Protein AF-A0A1X1L754-F1 (afdb_monomer)

Structure (mmCIF, N/CA/C/O backbone):
data_AF-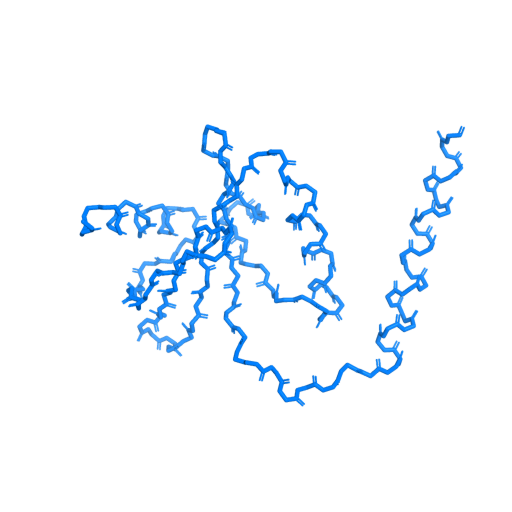A0A1X1L754-F1
#
_entry.id   AF-A0A1X1L754-F1
#
loop_
_atom_site.group_PDB
_atom_site.id
_atom_site.type_symbol
_atom_site.label_atom_id
_atom_site.label_alt_id
_atom_site.label_comp_id
_atom_site.label_asym_id
_atom_site.label_entity_id
_atom_site.label_seq_id
_atom_site.pdbx_PDB_ins_code
_atom_site.Cartn_x
_atom_site.Cartn_y
_atom_site.Cartn_z
_atom_site.occupancy
_atom_site.B_iso_or_equiv
_atom_site.auth_seq_id
_atom_site.auth_comp_id
_atom_site.auth_asym_id
_atom_site.auth_atom_id
_atom_site.pdbx_PDB_model_num
ATOM 1 N N . MET A 1 1 ? -15.048 8.961 13.767 1.00 61.31 1 MET A N 1
ATOM 2 C CA . MET A 1 1 ? -13.757 8.327 13.389 1.00 61.31 1 MET A CA 1
ATOM 3 C C . MET A 1 1 ? -13.756 6.800 13.549 1.00 61.31 1 MET A C 1
ATOM 5 O O . MET A 1 1 ? -13.352 6.121 12.612 1.00 61.31 1 MET A O 1
ATOM 9 N N . LYS A 1 2 ? -14.258 6.254 14.672 1.00 78.88 2 LYS A N 1
ATOM 10 C CA . LYS A 1 2 ? -14.273 4.804 14.971 1.00 78.88 2 LYS A CA 1
ATOM 11 C C . LYS A 1 2 ? -14.929 3.928 13.884 1.00 78.88 2 LYS A C 1
ATOM 13 O O . LYS A 1 2 ? -14.314 2.958 13.458 1.00 78.88 2 LYS A O 1
ATOM 18 N N . PHE A 1 3 ? -16.104 4.310 13.369 1.00 85.19 3 PHE A N 1
ATOM 19 C CA . PHE A 1 3 ? -16.804 3.537 12.327 1.00 85.19 3 PHE A CA 1
ATOM 20 C C . PHE A 1 3 ? -16.013 3.437 11.011 1.00 85.19 3 PHE A C 1
ATOM 22 O O . PHE A 1 3 ? -15.833 2.349 10.482 1.00 85.19 3 PHE A O 1
ATOM 29 N N . LYS A 1 4 ? -15.445 4.551 10.522 1.00 85.00 4 LYS A N 1
ATOM 30 C CA . LYS A 1 4 ? -14.624 4.556 9.294 1.00 85.00 4 LYS A CA 1
ATOM 31 C C . LYS A 1 4 ? -13.426 3.606 9.406 1.00 85.00 4 LYS A C 1
ATOM 33 O O . LYS A 1 4 ? -13.139 2.871 8.469 1.00 85.00 4 LYS A O 1
ATOM 38 N N . ILE A 1 5 ? -12.749 3.598 10.556 1.00 88.44 5 ILE A N 1
ATOM 39 C CA . ILE A 1 5 ? -11.618 2.692 10.812 1.00 88.44 5 ILE A CA 1
ATOM 40 C C . ILE A 1 5 ? -12.087 1.234 10.833 1.00 88.44 5 ILE A C 1
ATOM 42 O O . ILE A 1 5 ? -11.400 0.376 10.288 1.00 88.44 5 ILE A O 1
ATOM 46 N N . LEU A 1 6 ? -13.257 0.953 11.415 1.00 89.44 6 LEU A N 1
ATOM 47 C CA . LEU A 1 6 ? -13.846 -0.386 11.408 1.00 89.44 6 LEU A CA 1
ATOM 48 C C . LEU A 1 6 ? -14.114 -0.872 9.975 1.00 89.44 6 LEU A C 1
ATOM 50 O O . LEU A 1 6 ? -13.696 -1.973 9.630 1.00 89.44 6 LEU A O 1
ATOM 54 N N . CYS A 1 7 ? -14.712 -0.034 9.121 1.00 89.19 7 CY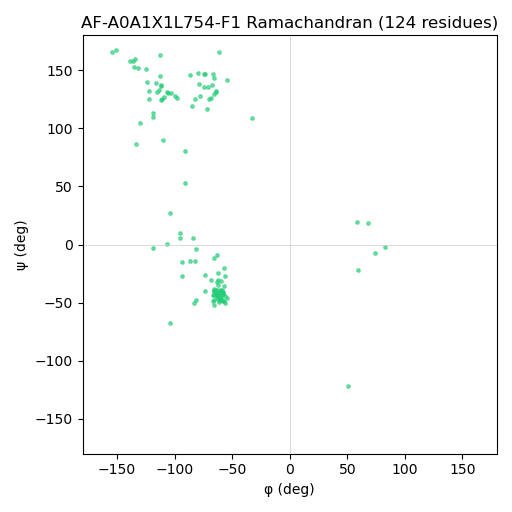S A N 1
ATOM 55 C CA . CYS A 1 7 ? -14.922 -0.358 7.706 1.00 89.19 7 CYS A CA 1
ATOM 56 C C . CYS A 1 7 ? -13.601 -0.641 6.978 1.00 89.19 7 CYS A C 1
ATOM 58 O O . CYS A 1 7 ? -13.504 -1.609 6.230 1.00 89.19 7 CYS A O 1
ATOM 60 N N . VAL A 1 8 ? -12.564 0.171 7.216 1.00 89.94 8 VAL A N 1
ATOM 61 C CA . VAL A 1 8 ? -11.237 -0.045 6.618 1.00 89.94 8 VAL A CA 1
ATOM 62 C C . VAL A 1 8 ? -10.630 -1.368 7.088 1.00 89.94 8 VAL A C 1
ATOM 64 O O . VAL A 1 8 ? -10.129 -2.127 6.263 1.00 89.94 8 VAL A O 1
ATOM 67 N N . LYS A 1 9 ? -10.709 -1.690 8.384 1.00 91.94 9 LYS A N 1
ATOM 68 C CA . LYS A 1 9 ? -10.245 -2.985 8.906 1.00 91.94 9 LYS A CA 1
ATOM 69 C C . LYS A 1 9 ? -11.001 -4.156 8.284 1.00 91.94 9 LYS A C 1
ATOM 71 O O . LYS A 1 9 ? -10.385 -5.155 7.935 1.00 91.94 9 LYS A O 1
ATOM 76 N N . PHE A 1 10 ? -12.312 -4.023 8.114 1.00 92.19 10 PHE A N 1
ATOM 77 C CA . PHE A 1 10 ? -13.134 -5.048 7.480 1.00 92.19 10 PHE A CA 1
ATOM 78 C C . PHE A 1 10 ? -12.724 -5.286 6.019 1.00 92.19 10 PHE A C 1
ATOM 80 O O . PHE A 1 10 ? -12.526 -6.430 5.617 1.00 92.19 10 PHE A O 1
ATOM 87 N N . LEU A 1 11 ? -12.492 -4.214 5.251 1.00 92.06 11 LEU A N 1
ATOM 88 C CA . LEU A 1 11 ? -11.961 -4.304 3.886 1.00 92.06 11 LEU A CA 1
ATOM 89 C C . LEU A 1 11 ? -10.582 -4.978 3.850 1.00 92.06 11 LEU A C 1
ATOM 91 O O . LEU A 1 11 ? -10.349 -5.863 3.030 1.00 92.06 11 LEU A O 1
ATOM 95 N N . LEU A 1 12 ? -9.676 -4.590 4.750 1.00 93.38 12 LEU A N 1
ATOM 96 C CA . LEU A 1 12 ? -8.345 -5.192 4.856 1.00 93.38 12 LEU A CA 1
ATOM 97 C C . LEU A 1 12 ? -8.412 -6.689 5.176 1.00 93.38 12 LEU A C 1
ATOM 99 O O . LEU A 1 12 ? -7.662 -7.473 4.598 1.00 93.38 12 LEU A O 1
ATOM 103 N N . ASN A 1 13 ? -9.339 -7.101 6.036 1.00 94.25 13 ASN A N 1
ATOM 104 C CA . ASN A 1 13 ? -9.542 -8.509 6.342 1.00 94.25 13 ASN A CA 1
ATOM 105 C C . ASN A 1 13 ? -10.056 -9.287 5.117 1.00 94.25 13 ASN A C 1
ATOM 107 O O . ASN A 1 13 ? -9.437 -10.263 4.706 1.00 94.25 13 ASN A O 1
ATOM 111 N N . ILE A 1 14 ? -11.133 -8.817 4.476 1.00 94.31 14 ILE A N 1
ATOM 112 C CA . ILE A 1 14 ? -11.755 -9.513 3.334 1.00 94.31 14 ILE A CA 1
ATOM 113 C C . ILE A 1 14 ? -10.794 -9.651 2.155 1.00 94.31 14 ILE A C 1
ATOM 115 O O . ILE A 1 14 ? -10.666 -10.725 1.567 1.00 94.31 14 ILE A O 1
ATOM 119 N N . TYR A 1 15 ? -10.149 -8.551 1.773 1.00 95.44 15 TYR A N 1
ATOM 120 C CA . TYR A 1 15 ? -9.409 -8.505 0.520 1.00 95.44 15 TYR A CA 1
ATOM 121 C C . TYR A 1 15 ? -7.933 -8.855 0.674 1.00 95.44 15 TYR A C 1
ATOM 123 O O . TYR A 1 15 ? -7.348 -9.330 -0.294 1.00 95.44 15 TYR A O 1
ATOM 131 N N . TYR A 1 16 ? -7.329 -8.631 1.843 1.00 93.94 16 TYR A N 1
ATOM 132 C CA . TYR A 1 16 ? -5.897 -8.858 2.079 1.00 93.94 16 TYR A CA 1
ATOM 133 C C . TYR A 1 16 ? -5.607 -9.902 3.167 1.00 93.94 16 TYR A C 1
ATOM 135 O O . TYR A 1 16 ? -4.441 -10.168 3.442 1.00 93.94 16 TYR A O 1
ATOM 143 N N . GLY A 1 17 ? -6.629 -10.458 3.832 1.00 92.31 17 GLY A N 1
ATOM 144 C CA . GLY A 1 17 ? -6.437 -11.425 4.920 1.00 92.31 17 GLY A CA 1
ATOM 145 C C . GLY A 1 17 ? -5.810 -10.820 6.183 1.00 92.31 17 GLY A C 1
ATOM 146 O O . GLY A 1 17 ? -5.263 -11.537 7.018 1.00 92.31 17 GLY A O 1
ATOM 147 N N . LEU A 1 18 ? -5.847 -9.492 6.331 1.00 91.12 18 LEU A N 1
ATOM 148 C CA . LEU A 1 18 ? -5.213 -8.778 7.439 1.00 91.12 18 LEU A CA 1
ATOM 149 C C . LEU A 1 18 ? -6.195 -8.609 8.608 1.00 91.12 18 LEU A C 1
ATOM 151 O O . LEU A 1 18 ? -6.796 -7.548 8.777 1.00 91.12 18 LEU A O 1
ATOM 155 N N . SER A 1 19 ? -6.354 -9.659 9.416 1.00 88.81 19 SER A N 1
ATOM 156 C CA . SER A 1 19 ? -7.281 -9.689 10.558 1.00 88.81 19 SER A CA 1
ATOM 157 C C . SER A 1 19 ? -6.720 -9.014 11.819 1.00 88.81 19 SER A C 1
ATOM 159 O O . SER A 1 19 ? -7.375 -8.168 12.430 1.00 88.81 19 SER A O 1
ATOM 161 N N . ASP A 1 20 ? -5.479 -9.331 12.194 1.00 90.56 20 ASP A N 1
ATOM 162 C CA . ASP A 1 20 ? -4.908 -8.976 13.501 1.00 90.56 20 ASP A CA 1
ATOM 163 C C . ASP A 1 20 ? -4.170 -7.631 13.497 1.00 90.56 20 ASP A C 1
ATOM 165 O O . ASP A 1 20 ? -3.013 -7.525 13.908 1.00 90.56 20 ASP A O 1
ATOM 169 N N . ILE A 1 21 ? -4.829 -6.570 13.033 1.00 92.88 21 ILE A N 1
ATOM 170 C CA . ILE A 1 21 ? -4.219 -5.243 12.867 1.00 92.88 21 ILE A CA 1
ATOM 171 C C . ILE A 1 21 ? -4.767 -4.189 13.843 1.00 92.88 21 ILE A C 1
ATOM 173 O O . ILE A 1 21 ? -5.976 -4.030 14.055 1.00 92.88 21 ILE A O 1
ATOM 177 N N . LYS A 1 22 ? -3.860 -3.397 14.418 1.00 93.88 22 LYS A N 1
ATOM 178 C CA . LYS A 1 22 ? -4.156 -2.239 15.273 1.00 93.88 22 LYS A CA 1
ATOM 179 C C . LYS A 1 22 ? -3.952 -0.955 14.482 1.00 93.88 22 LYS A C 1
ATOM 181 O O . LYS A 1 22 ? -2.934 -0.789 13.825 1.00 93.88 22 LYS A O 1
ATOM 186 N N . PHE A 1 23 ? -4.940 -0.067 14.524 1.00 93.62 23 PHE A N 1
ATOM 187 C CA . PHE A 1 23 ? -4.824 1.257 13.917 1.00 93.62 23 PHE A CA 1
ATOM 188 C C . PHE A 1 23 ? -3.851 2.099 14.745 1.00 93.62 23 PHE A C 1
ATOM 190 O O . PHE A 1 23 ? -3.938 2.066 15.971 1.00 93.62 23 PHE A O 1
ATOM 197 N N . ILE A 1 24 ? -2.945 2.809 14.077 1.00 92.56 24 ILE A N 1
ATOM 198 C CA . ILE A 1 24 ? -1.989 3.719 14.714 1.00 92.56 24 ILE A CA 1
ATOM 199 C C . ILE A 1 24 ? -2.464 5.149 14.492 1.00 92.56 24 ILE A C 1
ATOM 201 O O . ILE A 1 24 ? -2.891 5.817 15.427 1.00 92.56 24 ILE A O 1
ATOM 205 N N . GLU A 1 25 ? -2.436 5.594 13.239 1.00 90.88 25 GLU A N 1
ATOM 206 C CA . GLU A 1 25 ? -2.731 6.975 12.883 1.00 90.88 25 GLU A CA 1
ATOM 207 C C . GLU A 1 25 ? -3.231 7.099 11.443 1.00 90.88 25 GLU A C 1
ATOM 209 O O . GLU A 1 25 ? -3.125 6.179 10.621 1.00 90.88 25 GLU A O 1
ATOM 214 N N . ARG A 1 26 ? -3.798 8.267 11.148 1.00 89.69 26 ARG A N 1
ATOM 215 C CA . ARG A 1 26 ? -4.246 8.659 9.818 1.00 89.69 26 ARG A CA 1
ATOM 216 C C . ARG A 1 26 ? -3.515 9.936 9.441 1.00 89.69 26 ARG A C 1
ATOM 218 O O . ARG A 1 26 ? -3.620 10.921 10.161 1.00 89.69 26 ARG A O 1
ATOM 225 N N . LEU A 1 27 ? -2.843 9.912 8.299 1.00 86.25 27 LEU A N 1
ATOM 226 C CA . LEU A 1 27 ? -2.143 11.060 7.743 1.00 86.25 27 LEU A CA 1
ATOM 227 C C . LEU A 1 27 ? -2.931 11.589 6.543 1.00 86.25 27 LEU A C 1
ATOM 229 O O . LEU A 1 27 ? -3.331 10.826 5.658 1.00 86.25 27 LEU A O 1
ATOM 233 N N . GLU A 1 28 ? -3.151 12.897 6.519 1.00 76.19 28 GLU A N 1
ATOM 234 C CA . GLU A 1 28 ? -3.701 13.619 5.375 1.00 76.19 28 GLU A CA 1
ATOM 235 C C . GLU A 1 28 ? -2.584 14.478 4.784 1.00 76.19 28 GLU A C 1
ATOM 237 O O . GLU A 1 28 ? -2.372 15.608 5.204 1.00 76.19 28 GLU A O 1
ATOM 242 N N . ASN A 1 29 ? -1.823 13.919 3.840 1.00 62.88 29 ASN A N 1
ATOM 243 C CA . ASN A 1 29 ? -0.745 14.649 3.172 1.00 62.88 29 ASN A CA 1
ATOM 244 C C . ASN A 1 29 ? -0.843 14.426 1.657 1.00 62.88 29 ASN A C 1
ATOM 246 O O . ASN A 1 29 ? -0.312 13.450 1.123 1.00 62.88 29 ASN A O 1
ATOM 250 N N . MET A 1 30 ? -1.649 15.263 0.989 1.00 60.34 30 MET A N 1
ATOM 251 C CA . MET A 1 30 ? -2.114 15.156 -0.413 1.00 60.34 30 MET A CA 1
ATOM 252 C C . MET A 1 30 ? -2.912 13.887 -0.779 1.00 60.34 30 MET A C 1
ATOM 254 O O . MET A 1 30 ? -3.686 13.902 -1.733 1.00 60.34 30 MET A O 1
ATOM 258 N N . ASN A 1 31 ? -2.776 12.800 -0.019 1.00 72.00 31 ASN A N 1
ATOM 259 C CA . ASN A 1 31 ? -3.597 11.596 -0.090 1.00 72.00 31 ASN A CA 1
ATOM 260 C C . ASN A 1 31 ? -3.994 11.155 1.325 1.00 72.00 31 ASN A C 1
ATOM 262 O O . ASN A 1 31 ? -3.332 11.505 2.305 1.00 72.00 31 ASN A O 1
ATOM 266 N N . VAL A 1 32 ? -5.052 10.346 1.429 1.00 83.69 32 VAL A N 1
ATOM 267 C CA . VAL A 1 32 ? -5.450 9.747 2.707 1.00 83.69 32 VAL A CA 1
ATOM 268 C C . VAL A 1 32 ? -4.649 8.470 2.933 1.00 83.69 32 VAL A C 1
ATOM 270 O O . VAL A 1 32 ? -4.748 7.519 2.150 1.00 83.69 32 VAL A O 1
ATOM 273 N N . VAL A 1 33 ? -3.881 8.447 4.021 1.00 88.62 33 VAL A N 1
ATOM 274 C CA . VAL A 1 33 ? -3.049 7.310 4.418 1.00 88.62 33 VAL A CA 1
ATOM 275 C C . VAL A 1 33 ? -3.449 6.844 5.813 1.00 88.62 33 VAL A C 1
ATOM 277 O O . VAL A 1 33 ? -3.589 7.649 6.729 1.00 88.62 33 VAL A O 1
ATOM 280 N N . TYR A 1 34 ? -3.631 5.539 5.979 1.00 92.19 34 TYR A N 1
ATOM 281 C CA . TYR A 1 34 ? -3.883 4.905 7.270 1.00 92.19 34 TYR A CA 1
ATOM 282 C C . TYR A 1 34 ? -2.716 3.991 7.613 1.00 92.19 34 TYR A C 1
ATOM 284 O O . TYR A 1 34 ? -2.323 3.160 6.794 1.00 92.19 34 TYR A O 1
ATOM 292 N N . ILE A 1 35 ? -2.191 4.114 8.827 1.00 93.06 35 ILE A N 1
ATOM 293 C CA . ILE A 1 35 ? -1.101 3.275 9.315 1.00 93.06 35 ILE A CA 1
ATOM 294 C C . ILE A 1 35 ? -1.667 2.266 10.308 1.00 93.06 35 ILE A C 1
ATOM 296 O O . ILE A 1 35 ? -2.388 2.615 11.247 1.00 93.06 35 ILE A O 1
ATOM 300 N N . PHE A 1 36 ? -1.319 0.999 10.099 1.00 94.75 36 PHE A N 1
ATOM 301 C CA . PHE A 1 36 ? -1.677 -0.094 10.991 1.00 94.75 36 PHE A CA 1
ATOM 302 C C . PHE A 1 36 ? -0.433 -0.857 11.437 1.00 94.75 36 PHE A C 1
ATOM 304 O O . PHE A 1 36 ? 0.543 -0.951 10.700 1.00 94.75 36 PHE A O 1
ATOM 311 N N . LYS A 1 37 ? -0.486 -1.442 12.633 1.00 94.62 37 LYS A N 1
ATOM 312 C CA . LYS A 1 37 ? 0.503 -2.390 13.151 1.00 94.62 37 LYS A CA 1
ATOM 313 C C . LYS A 1 37 ? -0.118 -3.778 13.200 1.00 94.62 37 LYS A C 1
ATOM 315 O O . LYS A 1 37 ? -1.185 -3.947 13.790 1.00 94.62 37 LYS A O 1
ATOM 320 N N . ASN A 1 38 ? 0.535 -4.767 12.609 1.00 91.44 38 ASN A N 1
ATOM 321 C CA . ASN A 1 38 ? 0.176 -6.162 12.804 1.00 91.44 38 ASN A CA 1
ATOM 322 C C . ASN A 1 38 ? 0.500 -6.559 14.253 1.00 91.44 38 ASN A C 1
ATOM 324 O O . ASN A 1 38 ? 1.613 -6.353 14.731 1.00 91.44 38 ASN A O 1
ATOM 328 N N . SER A 1 39 ? -0.486 -7.095 14.965 1.00 90.19 39 SER A N 1
ATOM 329 C CA . SER A 1 39 ? -0.373 -7.421 16.389 1.00 90.19 39 SER A CA 1
ATOM 330 C C . SER A 1 39 ? 0.490 -8.653 16.641 1.00 90.19 39 SER A C 1
ATOM 332 O O . SER A 1 39 ? 1.068 -8.755 17.716 1.00 90.19 39 SER A O 1
ATOM 334 N N . LYS A 1 40 ? 0.583 -9.564 15.664 1.00 87.38 40 LYS A N 1
ATOM 335 C CA . LYS A 1 40 ? 1.377 -10.795 15.750 1.00 87.38 40 LYS A CA 1
ATOM 336 C C . LYS A 1 40 ? 2.841 -10.542 15.420 1.00 87.38 40 LYS A C 1
ATOM 338 O O . LYS A 1 40 ? 3.717 -10.944 16.169 1.00 87.38 40 LYS A O 1
ATOM 343 N N . THR A 1 41 ? 3.105 -9.871 14.300 1.00 86.94 41 THR A N 1
ATOM 344 C CA . THR A 1 41 ? 4.481 -9.677 13.807 1.00 86.94 41 THR A CA 1
ATOM 345 C C . THR A 1 41 ? 5.109 -8.366 14.262 1.00 86.94 41 THR A C 1
ATOM 347 O O . THR A 1 41 ? 6.306 -8.174 14.112 1.00 86.94 41 THR A O 1
ATOM 350 N N . GLY A 1 42 ? 4.311 -7.419 14.760 1.00 87.31 42 GLY A N 1
ATOM 351 C CA . GLY A 1 42 ? 4.769 -6.067 15.072 1.00 87.31 42 GLY A CA 1
ATOM 352 C C . GLY A 1 42 ? 5.007 -5.182 13.842 1.00 87.31 42 GLY A C 1
ATOM 353 O O . GLY A 1 42 ? 5.206 -3.977 14.005 1.00 87.31 42 GLY A O 1
ATOM 354 N N . ASN A 1 43 ? 4.929 -5.732 12.626 1.00 88.81 43 ASN A N 1
ATOM 355 C CA . ASN A 1 43 ? 5.197 -5.003 11.390 1.00 88.81 43 ASN A CA 1
ATOM 356 C C . ASN A 1 43 ? 4.137 -3.931 11.131 1.00 88.81 43 ASN A C 1
ATOM 358 O O . ASN A 1 43 ? 2.934 -4.171 11.273 1.00 88.81 43 ASN A O 1
ATOM 362 N N . LYS A 1 44 ? 4.585 -2.751 10.703 1.00 92.81 44 LYS A N 1
ATOM 363 C CA . LYS A 1 44 ? 3.701 -1.670 10.269 1.00 92.81 44 LYS A CA 1
ATOM 364 C C . LYS A 1 44 ? 3.354 -1.837 8.785 1.00 92.81 44 LYS A C 1
ATOM 366 O O . LYS A 1 44 ? 4.177 -2.267 7.977 1.00 92.81 44 LYS A O 1
ATOM 371 N N . ILE A 1 45 ? 2.136 -1.460 8.424 1.00 93.75 45 ILE A N 1
ATOM 372 C CA . ILE A 1 45 ? 1.639 -1.412 7.047 1.00 93.75 45 ILE A CA 1
ATOM 373 C C . ILE A 1 45 ? 0.957 -0.069 6.804 1.00 93.75 45 ILE A C 1
ATOM 375 O O . ILE A 1 45 ? 0.403 0.530 7.731 1.00 93.75 45 ILE A O 1
ATOM 379 N N . LEU A 1 46 ? 0.968 0.387 5.554 1.00 93.19 46 LEU A N 1
ATOM 380 C CA . LEU A 1 46 ? 0.209 1.559 5.131 1.00 93.19 46 LEU A CA 1
ATOM 381 C C . LEU A 1 46 ? -0.884 1.150 4.161 1.00 93.19 46 LEU A C 1
ATOM 383 O O . LEU A 1 46 ? -0.617 0.462 3.179 1.00 93.19 46 LEU A O 1
ATOM 387 N N . LEU A 1 47 ? -2.088 1.652 4.401 1.00 94.06 47 LEU A N 1
ATOM 388 C CA . LEU A 1 47 ? -3.162 1.686 3.424 1.00 94.06 47 LEU A CA 1
ATOM 389 C C . LEU A 1 47 ? -3.225 3.087 2.822 1.00 94.06 47 LEU A C 1
ATOM 391 O O . LEU A 1 47 ? -3.311 4.080 3.547 1.00 94.06 47 LEU A O 1
ATOM 395 N N . LYS A 1 48 ? -3.203 3.161 1.495 1.00 92.44 48 LYS A N 1
ATOM 396 C CA . LYS A 1 48 ? -3.309 4.401 0.726 1.00 92.44 48 LYS A CA 1
ATOM 397 C C . LYS A 1 48 ? -4.587 4.377 -0.101 1.00 92.44 48 LYS A C 1
ATOM 399 O O . LYS A 1 48 ? -4.938 3.348 -0.678 1.00 92.44 48 LYS A O 1
ATOM 404 N N . ILE A 1 49 ? -5.277 5.516 -0.150 1.00 90.56 49 ILE A N 1
ATOM 405 C CA . ILE A 1 49 ? -6.500 5.694 -0.940 1.00 90.56 49 ILE A CA 1
ATOM 406 C C . ILE A 1 49 ? -6.265 6.787 -1.974 1.00 90.56 49 ILE A C 1
ATOM 408 O O . ILE A 1 49 ? -6.097 7.953 -1.612 1.00 90.56 49 ILE A O 1
ATOM 412 N N . PHE A 1 50 ? -6.262 6.410 -3.250 1.00 89.50 50 PHE A N 1
ATOM 413 C CA . PHE A 1 50 ? -6.071 7.307 -4.392 1.00 89.50 50 PHE A CA 1
ATOM 414 C C . PHE A 1 50 ? -7.342 7.417 -5.237 1.00 89.50 50 PHE A C 1
ATOM 416 O O . PHE A 1 50 ? -8.243 6.587 -5.148 1.00 89.50 50 PHE A O 1
ATOM 423 N N . SER A 1 51 ? -7.402 8.445 -6.086 1.00 88.75 51 SER A N 1
ATOM 424 C CA . SER A 1 51 ? -8.371 8.511 -7.184 1.00 88.75 51 SER A CA 1
ATOM 425 C C . SER A 1 51 ? -8.076 7.429 -8.229 1.00 88.75 51 SER A C 1
ATOM 427 O O . SER A 1 51 ? -6.917 7.122 -8.501 1.00 88.75 51 SER A O 1
ATOM 429 N N . SER A 1 52 ? -9.124 6.907 -8.860 1.00 89.19 52 SER A N 1
ATOM 430 C CA . SER A 1 52 ? -9.065 5.978 -9.999 1.00 89.19 52 SER A CA 1
ATOM 431 C C . SER A 1 52 ? -8.265 6.500 -11.190 1.00 89.19 52 SER A C 1
ATOM 433 O O . SER A 1 52 ? -7.642 5.701 -11.882 1.00 89.19 52 SER A O 1
ATOM 435 N N . SER A 1 53 ? -8.182 7.820 -11.362 1.00 87.88 53 SER A N 1
ATOM 436 C CA . SER A 1 53 ? -7.324 8.457 -12.367 1.00 87.88 53 SER A CA 1
ATOM 437 C C . SER A 1 53 ? -5.819 8.274 -12.121 1.00 87.88 53 SER A C 1
ATOM 439 O O . SER A 1 53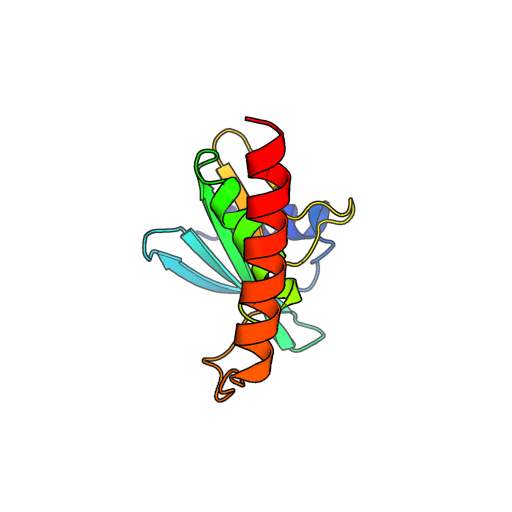 ? -5.027 8.573 -13.002 1.00 87.88 53 SER A O 1
ATOM 441 N N . LYS A 1 54 ? -5.402 7.787 -10.942 1.00 86.06 54 LYS A N 1
ATOM 442 C CA . LYS A 1 54 ? -3.991 7.557 -10.580 1.00 86.06 54 LYS A CA 1
ATOM 443 C C . LYS A 1 54 ? -3.594 6.077 -10.629 1.00 86.06 54 LYS A C 1
ATOM 445 O O . LYS A 1 54 ? -2.718 5.652 -9.874 1.00 86.06 54 LYS A O 1
ATOM 450 N N . VAL A 1 55 ? -4.255 5.270 -11.462 1.00 88.25 55 VAL A N 1
ATOM 451 C CA . VAL A 1 55 ? -3.963 3.829 -11.561 1.00 88.25 55 VAL A CA 1
ATOM 452 C C . VAL A 1 55 ? -2.505 3.568 -11.943 1.00 88.25 55 VAL A C 1
ATOM 454 O O . VAL A 1 55 ? -1.850 2.752 -11.293 1.00 88.25 55 VAL A O 1
ATOM 457 N N . ASP A 1 56 ? -1.964 4.337 -12.889 1.00 86.88 56 ASP A N 1
ATOM 458 C CA . ASP A 1 56 ? -0.588 4.177 -13.368 1.00 86.88 56 ASP A CA 1
ATOM 459 C C . ASP A 1 56 ? 0.431 4.411 -12.255 1.00 86.88 56 ASP A C 1
ATOM 461 O O . ASP A 1 56 ? 1.422 3.696 -12.160 1.00 86.88 56 ASP A O 1
ATOM 465 N N . THR A 1 57 ? 0.159 5.333 -11.324 1.00 85.88 57 THR A N 1
ATOM 466 C CA . THR A 1 57 ? 1.026 5.562 -10.157 1.00 85.88 57 THR A CA 1
ATOM 467 C C . THR A 1 57 ? 1.193 4.298 -9.311 1.00 85.88 57 THR A C 1
ATOM 469 O O . THR A 1 57 ? 2.286 4.031 -8.816 1.00 85.88 57 THR A O 1
ATOM 472 N N . ILE A 1 58 ? 0.129 3.506 -9.143 1.00 89.25 58 ILE A N 1
ATOM 473 C CA . ILE A 1 58 ? 0.178 2.254 -8.375 1.00 89.25 58 ILE A CA 1
ATOM 474 C C . ILE A 1 58 ? 0.924 1.178 -9.171 1.00 89.25 58 ILE A C 1
ATOM 476 O O . ILE A 1 58 ? 1.724 0.434 -8.602 1.00 89.25 58 ILE A O 1
ATOM 480 N N . VAL A 1 59 ? 0.700 1.116 -10.487 1.00 89.44 59 VAL A N 1
ATOM 481 C CA . VAL A 1 59 ? 1.403 0.187 -11.385 1.00 89.44 59 VAL A CA 1
ATOM 482 C C . VAL A 1 59 ? 2.907 0.466 -11.374 1.00 89.44 59 VAL A C 1
ATOM 484 O O . VAL A 1 59 ? 3.690 -0.455 -11.149 1.00 89.44 59 VAL A O 1
ATOM 487 N N . PHE A 1 60 ? 3.322 1.728 -11.506 1.00 86.81 60 PHE A N 1
ATOM 488 C CA . PHE A 1 60 ? 4.731 2.113 -11.429 1.00 86.81 60 PHE A CA 1
ATOM 489 C C . PHE A 1 60 ? 5.341 1.807 -10.063 1.00 86.81 60 PHE A C 1
ATOM 491 O O . PHE A 1 60 ? 6.434 1.253 -10.007 1.00 86.81 60 PHE A O 1
ATOM 498 N N . GLN A 1 61 ? 4.636 2.076 -8.958 1.00 87.38 61 GLN A N 1
ATOM 499 C CA . GLN A 1 61 ? 5.112 1.685 -7.624 1.00 87.38 61 GLN A CA 1
ATOM 500 C 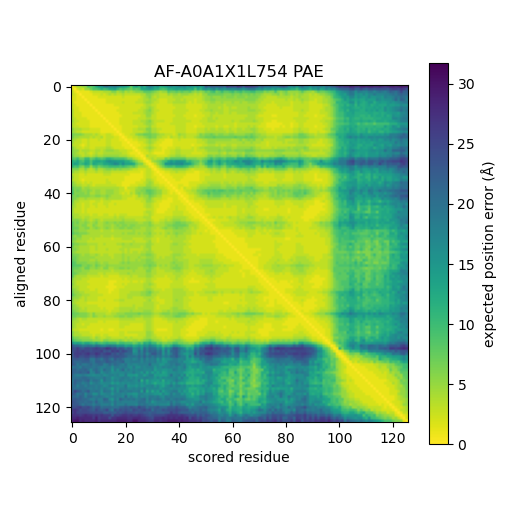C . GLN A 1 61 ? 5.346 0.176 -7.511 1.00 87.38 61 GLN A C 1
ATOM 502 O O . GLN A 1 61 ? 6.348 -0.245 -6.936 1.00 87.38 61 GLN A O 1
ATOM 507 N N . ASN A 1 62 ? 4.456 -0.638 -8.082 1.00 91.06 62 ASN A N 1
ATOM 508 C CA . ASN A 1 62 ? 4.620 -2.087 -8.108 1.00 91.06 62 ASN A CA 1
ATOM 509 C C . ASN A 1 62 ? 5.829 -2.527 -8.948 1.00 91.06 62 ASN A C 1
ATOM 511 O O . ASN A 1 62 ? 6.546 -3.440 -8.546 1.00 91.06 62 ASN A O 1
ATOM 515 N N . GLU A 1 63 ? 6.075 -1.890 -10.095 1.00 85.75 63 GLU A N 1
ATOM 516 C CA . GLU A 1 63 ? 7.271 -2.168 -10.898 1.00 85.75 63 GLU A CA 1
ATOM 517 C C . GLU A 1 63 ? 8.547 -1.749 -10.160 1.00 85.75 63 GLU A C 1
ATOM 519 O O . GLU A 1 63 ? 9.464 -2.554 -10.028 1.00 85.75 63 GLU A O 1
ATOM 524 N N . PHE A 1 64 ? 8.590 -0.542 -9.590 1.00 83.12 64 PHE A N 1
ATOM 525 C CA . PHE A 1 64 ? 9.738 -0.040 -8.825 1.00 83.12 64 PHE A CA 1
ATOM 526 C C . PHE A 1 64 ? 10.038 -0.876 -7.579 1.00 83.12 64 PHE A C 1
ATOM 528 O O . PHE A 1 64 ? 11.199 -1.012 -7.189 1.00 83.12 64 PHE A O 1
ATOM 535 N N . ALA A 1 65 ? 9.019 -1.482 -6.969 1.00 85.81 65 ALA A N 1
ATOM 536 C CA . ALA A 1 65 ? 9.197 -2.376 -5.833 1.00 85.81 65 ALA A CA 1
ATOM 537 C C . ALA A 1 65 ? 10.017 -3.631 -6.186 1.00 85.81 65 ALA A C 1
ATOM 539 O O . ALA A 1 65 ? 10.817 -4.079 -5.365 1.00 85.81 65 ALA A O 1
ATOM 540 N N . LYS A 1 66 ? 9.919 -4.144 -7.424 1.00 83.62 66 LYS A N 1
ATOM 541 C CA . LYS A 1 66 ? 10.749 -5.275 -7.896 1.00 83.62 66 LYS A CA 1
ATOM 542 C C . LYS A 1 66 ? 12.244 -4.956 -7.838 1.00 83.62 66 LYS A C 1
ATOM 544 O O . LYS A 1 66 ? 13.049 -5.837 -7.556 1.00 83.62 66 LYS A O 1
ATOM 549 N N . TYR A 1 67 ? 12.589 -3.686 -8.035 1.00 79.38 67 TYR A N 1
ATOM 550 C CA . TYR A 1 67 ? 13.954 -3.163 -7.982 1.00 79.38 67 TYR A CA 1
ATOM 551 C C . TYR A 1 67 ? 14.311 -2.570 -6.614 1.00 79.38 67 TYR A C 1
ATOM 553 O O . TYR A 1 67 ? 15.340 -1.921 -6.471 1.00 79.38 67 TYR A O 1
ATOM 561 N N . LYS A 1 68 ? 13.459 -2.763 -5.595 1.00 78.69 68 LYS A N 1
ATOM 562 C CA . LYS A 1 68 ? 13.627 -2.209 -4.240 1.00 78.69 68 LYS A CA 1
ATOM 563 C C . LYS A 1 68 ? 13.721 -0.671 -4.202 1.00 78.69 68 LYS A C 1
ATOM 565 O O . LYS A 1 68 ? 14.172 -0.113 -3.206 1.00 78.69 68 LYS A O 1
ATOM 570 N N . LEU A 1 69 ? 13.254 0.005 -5.255 1.00 78.56 69 LEU A N 1
ATOM 571 C CA . LEU A 1 69 ? 13.187 1.470 -5.369 1.00 78.56 69 LEU A CA 1
ATOM 572 C C . LEU A 1 69 ? 11.897 2.044 -4.764 1.00 78.56 69 LEU A C 1
ATOM 574 O O . LEU A 1 69 ? 11.782 3.245 -4.537 1.00 78.56 69 LEU A O 1
ATOM 578 N N . SER A 1 70 ? 10.914 1.184 -4.502 1.00 83.50 70 SER A N 1
ATOM 579 C CA . SER A 1 70 ? 9.657 1.522 -3.840 1.00 83.50 70 SER A CA 1
ATOM 580 C C . SER A 1 70 ? 9.330 0.461 -2.784 1.00 83.50 70 SER A C 1
ATOM 582 O O . SER A 1 70 ? 9.735 -0.694 -2.934 1.00 83.50 70 SER A O 1
ATOM 584 N N . PRO A 1 71 ? 8.582 0.805 -1.721 1.00 86.25 71 PRO A N 1
ATOM 585 C CA . PRO A 1 71 ? 8.059 -0.181 -0.787 1.00 86.25 71 PRO A CA 1
ATOM 586 C C . PRO A 1 71 ? 7.243 -1.266 -1.495 1.00 86.25 71 PRO A C 1
ATOM 588 O O . PRO A 1 71 ? 6.460 -0.980 -2.403 1.00 86.25 71 PRO A O 1
ATOM 591 N N . ASN A 1 72 ? 7.391 -2.505 -1.025 1.00 91.00 72 ASN A N 1
ATOM 592 C CA . ASN A 1 72 ? 6.636 -3.639 -1.542 1.00 91.00 72 ASN A CA 1
ATOM 593 C C . ASN A 1 72 ? 5.140 -3.476 -1.265 1.00 91.00 72 ASN A C 1
ATOM 595 O O . ASN A 1 72 ? 4.724 -3.219 -0.128 1.00 91.00 72 ASN A O 1
ATOM 599 N N . LEU A 1 73 ? 4.339 -3.676 -2.310 1.00 94.25 73 LEU A N 1
ATOM 600 C CA . LEU A 1 73 ? 2.889 -3.734 -2.200 1.00 94.25 73 LEU A CA 1
ATOM 601 C C . LEU A 1 73 ? 2.462 -5.103 -1.665 1.00 94.25 73 LEU A C 1
ATOM 603 O O . LEU A 1 73 ? 2.973 -6.142 -2.084 1.00 94.25 73 LEU A O 1
ATOM 607 N N . ILE A 1 74 ? 1.492 -5.100 -0.759 1.00 94.25 74 ILE A N 1
ATOM 608 C CA . ILE A 1 74 ? 0.812 -6.316 -0.320 1.00 94.25 74 ILE A CA 1
ATOM 609 C C . ILE A 1 74 ? -0.263 -6.609 -1.358 1.00 94.25 74 ILE A C 1
ATOM 611 O O . ILE A 1 74 ? -1.092 -5.750 -1.655 1.00 94.25 74 ILE A O 1
ATOM 615 N N . LYS A 1 75 ? -0.242 -7.813 -1.928 1.00 95.38 75 LYS A N 1
ATOM 616 C CA . LYS A 1 75 ? -1.273 -8.254 -2.869 1.00 95.38 75 LYS A CA 1
ATOM 617 C C . LYS A 1 75 ? -2.517 -8.699 -2.110 1.00 95.38 75 LYS A C 1
ATOM 619 O O . LYS A 1 75 ? -2.434 -9.234 -1.010 1.00 95.38 75 LYS A O 1
ATOM 624 N N . THR A 1 76 ? -3.674 -8.480 -2.718 1.00 96.06 76 THR 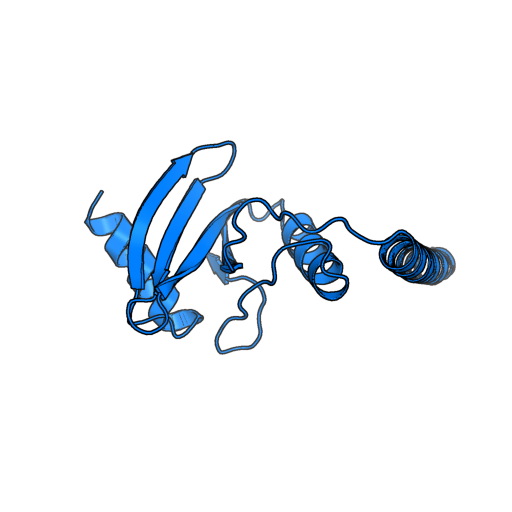A N 1
ATOM 625 C CA . THR A 1 76 ? -4.938 -9.061 -2.253 1.00 96.06 76 THR A CA 1
ATOM 626 C C . THR A 1 76 ? -4.878 -10.590 -2.300 1.00 96.06 76 THR A C 1
ATOM 628 O O . THR A 1 76 ? -4.055 -11.166 -3.013 1.00 96.06 76 THR A O 1
ATOM 631 N N . ASN A 1 77 ? -5.828 -11.251 -1.645 1.00 94.00 77 ASN A N 1
ATOM 632 C CA . ASN A 1 77 ? -6.006 -12.705 -1.679 1.00 94.00 77 ASN A CA 1
ATOM 633 C C . ASN A 1 77 ? -6.200 -13.252 -3.109 1.00 94.00 77 ASN A C 1
ATOM 635 O O . ASN A 1 77 ? -5.972 -14.428 -3.358 1.00 94.00 77 ASN A O 1
ATOM 639 N N . LYS A 1 78 ? -6.600 -12.396 -4.060 1.00 94.38 78 LYS A N 1
ATOM 640 C CA . LYS A 1 78 ? -6.741 -12.721 -5.490 1.00 94.38 78 LYS A CA 1
ATOM 641 C C . LYS A 1 78 ? -5.506 -12.357 -6.331 1.00 94.38 78 LYS A C 1
ATOM 643 O O . LYS A 1 78 ? -5.568 -12.407 -7.551 1.00 94.38 78 LYS A O 1
ATOM 648 N N . GLY A 1 79 ? -4.412 -11.915 -5.712 1.00 94.44 79 GLY A N 1
ATOM 649 C CA . GLY A 1 79 ? -3.175 -11.527 -6.398 1.00 94.44 79 GLY A CA 1
ATOM 650 C C . GLY A 1 79 ? -3.148 -10.100 -6.965 1.00 94.44 79 GLY A C 1
ATOM 651 O O . GLY A 1 79 ? -2.108 -9.672 -7.465 1.00 94.44 79 GLY A O 1
ATOM 652 N N . ASN A 1 80 ? -4.237 -9.331 -6.850 1.00 94.69 80 ASN A N 1
ATOM 653 C CA . ASN A 1 80 ? -4.294 -7.943 -7.328 1.00 94.69 80 ASN A CA 1
ATOM 654 C C . ASN A 1 80 ? -3.495 -6.991 -6.429 1.00 94.69 80 ASN A C 1
ATOM 656 O O . ASN A 1 80 ? -3.483 -7.157 -5.209 1.00 94.69 80 ASN A O 1
ATOM 660 N N . ILE A 1 81 ? -2.903 -5.953 -7.023 1.00 94.62 81 ILE A N 1
ATOM 661 C CA . ILE A 1 81 ? -2.099 -4.934 -6.322 1.00 94.62 81 ILE A CA 1
ATOM 662 C C . ILE A 1 81 ? -2.940 -3.819 -5.669 1.00 94.62 81 ILE A C 1
ATOM 664 O O . ILE A 1 81 ? -2.439 -3.083 -4.824 1.00 94.62 81 ILE A O 1
ATOM 668 N N . TYR A 1 82 ? -4.224 -3.702 -6.021 1.00 95.31 82 TYR A N 1
ATOM 669 C CA . TYR A 1 82 ? -5.176 -2.758 -5.426 1.00 95.31 82 TYR A CA 1
ATOM 670 C C . TYR A 1 82 ? -6.612 -3.302 -5.488 1.00 95.31 82 TYR A C 1
ATOM 672 O O . TYR A 1 82 ? -6.905 -4.252 -6.215 1.00 95.31 82 TYR A O 1
ATOM 680 N N . ILE A 1 83 ? -7.520 -2.654 -4.760 1.00 94.56 83 ILE A N 1
ATOM 681 C CA . ILE A 1 83 ? -8.976 -2.818 -4.853 1.00 94.56 83 ILE A CA 1
ATOM 682 C C . ILE A 1 83 ? -9.565 -1.528 -5.422 1.00 94.56 83 ILE A C 1
ATOM 684 O O . ILE A 1 83 ? -9.180 -0.434 -5.006 1.00 94.56 83 ILE A O 1
ATOM 688 N N . ARG A 1 84 ? -10.519 -1.639 -6.348 1.00 93.38 84 ARG A N 1
ATOM 689 C CA . ARG A 1 84 ? -11.291 -0.495 -6.844 1.00 93.38 84 ARG A CA 1
ATOM 690 C C . ARG A 1 84 ? -12.634 -0.428 -6.123 1.00 93.38 84 ARG A C 1
ATOM 692 O O . ARG A 1 84 ? -13.382 -1.399 -6.127 1.00 93.38 84 ARG A O 1
ATOM 699 N N . VAL A 1 85 ? -12.940 0.723 -5.531 1.00 89.56 85 VAL A N 1
ATOM 700 C CA . VAL A 1 85 ? -14.218 1.004 -4.864 1.00 89.56 85 VAL A CA 1
ATOM 701 C C . VAL A 1 85 ? -14.737 2.337 -5.396 1.00 89.56 85 VAL A C 1
ATOM 703 O O . VAL A 1 85 ? -14.211 3.398 -5.055 1.00 89.56 85 VAL A O 1
ATOM 706 N N . PHE A 1 86 ? -15.747 2.289 -6.269 1.00 89.62 86 PHE A N 1
ATOM 707 C CA . PHE A 1 86 ? -16.220 3.446 -7.040 1.00 89.62 86 PHE A CA 1
ATOM 708 C C . PHE A 1 86 ? -15.059 4.167 -7.751 1.00 89.62 86 PHE A C 1
ATOM 710 O O . PHE A 1 86 ? -14.320 3.562 -8.526 1.00 89.62 86 PHE A O 1
ATOM 717 N N . LYS A 1 87 ? -14.870 5.458 -7.456 1.00 91.69 87 LYS A N 1
ATOM 718 C CA . LYS A 1 87 ? -13.811 6.307 -8.009 1.00 91.69 87 LYS A CA 1
ATOM 719 C C . LYS A 1 87 ? -12.476 6.202 -7.271 1.00 91.69 87 LYS A C 1
ATOM 721 O O . LYS A 1 87 ? -11.575 6.975 -7.586 1.00 91.69 87 LYS A O 1
ATOM 726 N N . TYR A 1 88 ? -12.347 5.303 -6.295 1.00 91.06 88 TYR A N 1
ATOM 727 C CA . TYR A 1 88 ? -11.160 5.179 -5.454 1.00 91.06 88 TYR A CA 1
ATOM 728 C C . TYR A 1 88 ? -10.411 3.869 -5.697 1.00 91.06 88 TYR A C 1
ATOM 730 O O . TYR A 1 88 ? -11.011 2.819 -5.929 1.00 91.06 88 TYR A O 1
ATOM 738 N N . LEU A 1 89 ? -9.087 3.941 -5.596 1.00 93.00 89 LEU A N 1
ATOM 739 C CA . LEU A 1 89 ? -8.177 2.804 -5.570 1.00 93.00 89 LEU A CA 1
ATOM 740 C C . LEU A 1 89 ? -7.586 2.706 -4.172 1.00 93.00 89 LEU A C 1
ATOM 742 O O . LEU A 1 89 ? -7.024 3.674 -3.659 1.00 93.00 89 LEU A O 1
AT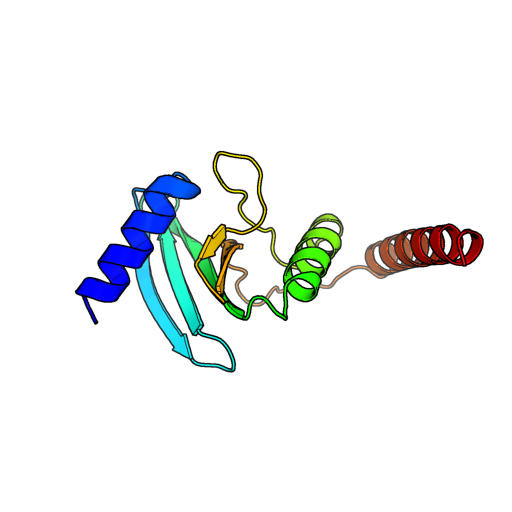OM 746 N N . ILE A 1 90 ? -7.726 1.538 -3.561 1.00 93.50 90 ILE A N 1
ATOM 747 C CA . ILE A 1 90 ? -7.208 1.234 -2.234 1.00 93.50 90 ILE A CA 1
ATOM 748 C C . ILE A 1 90 ? -6.097 0.214 -2.411 1.00 93.50 90 ILE A C 1
ATOM 750 O O . ILE A 1 90 ? -6.322 -0.847 -2.988 1.00 93.50 90 ILE A O 1
ATOM 754 N N . PHE A 1 91 ? -4.907 0.523 -1.916 1.00 94.50 91 PHE A N 1
ATOM 755 C CA . PHE A 1 91 ? -3.779 -0.398 -1.953 1.00 94.50 91 PHE A CA 1
ATOM 756 C C . PHE A 1 91 ? -3.012 -0.365 -0.641 1.00 94.50 91 PHE A C 1
ATOM 758 O O . PHE A 1 91 ? -3.100 0.593 0.135 1.00 94.50 91 PHE A O 1
ATOM 765 N N . VAL A 1 92 ? -2.285 -1.447 -0.385 1.00 95.00 92 VAL A N 1
ATOM 766 C CA . VAL A 1 92 ? -1.575 -1.669 0.870 1.00 95.00 92 VAL A CA 1
ATOM 767 C C . VAL A 1 92 ? -0.108 -1.912 0.562 1.00 95.00 92 VAL A C 1
ATOM 769 O O . VAL A 1 92 ? 0.222 -2.604 -0.396 1.00 95.00 92 VAL A O 1
ATOM 772 N N . GLN A 1 93 ? 0.774 -1.351 1.376 1.00 93.06 93 GLN A N 1
ATOM 773 C CA . GLN A 1 93 ? 2.215 -1.551 1.275 1.00 93.06 93 GLN A CA 1
ATOM 774 C C . GLN A 1 93 ? 2.829 -1.785 2.652 1.00 93.06 93 GLN A C 1
ATOM 776 O O . GLN A 1 93 ? 2.281 -1.359 3.675 1.00 93.06 93 GLN A O 1
ATOM 781 N N . TYR A 1 94 ? 3.999 -2.414 2.674 1.00 91.19 94 TYR A N 1
ATOM 782 C CA . TYR A 1 94 ? 4.801 -2.476 3.889 1.00 91.19 94 TYR A CA 1
ATOM 783 C C . TYR A 1 94 ? 5.293 -1.082 4.282 1.00 91.19 94 TYR A C 1
ATOM 785 O O . TYR A 1 94 ? 5.600 -0.236 3.433 1.00 91.19 94 TYR A O 1
ATOM 793 N N . PHE A 1 95 ? 5.330 -0.830 5.589 1.00 88.00 95 PHE A N 1
ATOM 794 C CA . PHE A 1 95 ? 5.922 0.385 6.124 1.00 88.00 95 PHE A CA 1
ATOM 795 C C . PHE A 1 95 ? 7.439 0.297 6.051 1.00 88.00 95 PHE A C 1
ATOM 797 O O . PHE A 1 95 ? 8.026 -0.721 6.407 1.00 88.00 95 PHE A O 1
ATOM 804 N N . VAL A 1 96 ? 8.055 1.385 5.607 1.00 80.19 96 VAL A N 1
ATOM 805 C CA . VAL A 1 96 ? 9.503 1.546 5.573 1.00 80.19 96 VAL A CA 1
ATOM 806 C C . VAL A 1 96 ? 9.807 2.731 6.475 1.00 80.19 96 VAL A C 1
ATOM 808 O O . VAL A 1 96 ? 9.425 3.857 6.161 1.00 80.19 96 VAL A O 1
ATOM 811 N N . GLU A 1 97 ? 10.424 2.472 7.627 1.00 71.00 97 GLU A N 1
ATOM 812 C CA . GLU A 1 97 ? 11.055 3.538 8.411 1.00 71.00 97 GLU A CA 1
ATOM 813 C C . GLU A 1 97 ? 12.189 4.100 7.554 1.00 71.00 97 GLU A C 1
ATOM 815 O O . GLU A 1 97 ? 12.894 3.310 6.924 1.00 71.00 97 GLU A O 1
ATOM 820 N N . ALA A 1 98 ? 12.266 5.436 7.440 1.00 59.97 98 ALA A N 1
ATOM 821 C CA . ALA A 1 98 ? 13.174 6.163 6.547 1.00 59.97 98 ALA A CA 1
ATOM 822 C C . ALA A 1 98 ? 14.493 5.398 6.377 1.00 59.97 98 ALA A C 1
ATOM 824 O O . ALA A 1 98 ? 15.238 5.221 7.341 1.00 59.97 98 ALA A O 1
ATOM 825 N N . SER A 1 99 ? 14.714 4.824 5.189 1.00 50.69 99 SER A N 1
ATOM 826 C CA . SER A 1 99 ? 15.730 3.785 5.073 1.00 50.69 99 SER A CA 1
ATOM 827 C C . SER A 1 99 ? 17.113 4.406 5.218 1.00 50.69 99 SER A C 1
ATOM 829 O O . SER A 1 99 ? 17.491 5.263 4.424 1.00 50.69 99 SER A O 1
ATOM 831 N N . SER A 1 100 ? 17.914 3.892 6.148 1.00 48.81 100 SER A N 1
ATOM 832 C CA . SER A 1 100 ? 19.371 4.091 6.157 1.00 48.81 100 SER A CA 1
ATOM 833 C C . SER A 1 100 ? 20.055 3.486 4.920 1.00 48.81 100 SER A C 1
ATOM 835 O O . SER A 1 100 ? 21.244 3.696 4.687 1.00 48.81 100 SER A O 1
ATOM 837 N N . ARG A 1 101 ? 19.307 2.723 4.112 1.00 55.31 101 ARG A N 1
ATOM 838 C CA . ARG A 1 101 ? 19.791 2.068 2.906 1.00 55.31 101 ARG A CA 1
ATOM 839 C C . ARG A 1 101 ? 20.048 3.085 1.796 1.00 55.31 101 ARG A C 1
ATOM 841 O O . ARG A 1 101 ? 19.122 3.702 1.275 1.00 55.31 101 ARG A O 1
ATOM 848 N N . ARG A 1 102 ? 21.312 3.192 1.393 1.00 59.16 102 ARG A N 1
ATOM 849 C CA . ARG A 1 102 ? 21.704 3.805 0.122 1.00 59.16 102 ARG A CA 1
ATOM 850 C C . ARG A 1 102 ? 21.447 2.794 -0.993 1.00 59.16 102 ARG A C 1
ATOM 852 O O . ARG A 1 102 ? 21.871 1.647 -0.881 1.00 59.16 102 ARG A O 1
ATOM 859 N N . ILE A 1 103 ? 20.720 3.207 -2.026 1.00 64.62 103 ILE A N 1
ATOM 860 C CA . ILE A 1 103 ? 20.594 2.433 -3.265 1.00 64.62 103 ILE A CA 1
ATOM 861 C C . ILE A 1 103 ? 21.976 2.404 -3.920 1.00 64.62 103 ILE A C 1
ATOM 863 O O . ILE A 1 103 ? 22.602 3.457 -4.071 1.00 64.62 103 ILE A O 1
ATOM 867 N N . GLU A 1 104 ? 22.460 1.220 -4.288 1.00 72.50 104 GLU A N 1
ATOM 868 C CA . GLU A 1 104 ? 23.734 1.109 -4.995 1.00 72.50 104 GLU A CA 1
ATOM 869 C C . GLU A 1 104 ? 23.582 1.549 -6.455 1.00 72.50 104 GLU A C 1
ATOM 871 O O . GLU A 1 104 ? 22.543 1.350 -7.087 1.00 72.50 104 GLU A O 1
ATOM 876 N N . TYR A 1 105 ? 24.635 2.140 -7.023 1.00 72.12 105 TYR A N 1
ATOM 877 C CA . TYR A 1 105 ? 24.631 2.586 -8.420 1.00 72.12 105 TYR A CA 1
ATOM 878 C C . TYR A 1 105 ? 24.310 1.438 -9.395 1.00 72.12 105 TYR A C 1
ATOM 880 O O . TYR A 1 105 ? 23.587 1.630 -10.371 1.00 72.12 105 TYR A O 1
ATOM 888 N N . SER A 1 106 ? 24.777 0.225 -9.088 1.00 80.25 106 SER A N 1
ATOM 889 C CA . SER A 1 106 ? 24.470 -1.010 -9.818 1.00 80.25 106 SER A CA 1
ATOM 890 C C . SER A 1 106 ? 22.961 -1.290 -9.904 1.00 80.25 106 SER A C 1
ATOM 892 O O . SER A 1 106 ? 22.461 -1.597 -10.985 1.00 80.25 106 SER A O 1
ATOM 894 N N . GLU A 1 107 ? 22.221 -1.122 -8.802 1.00 70.25 107 GLU A N 1
ATOM 895 C CA . GLU A 1 107 ? 20.766 -1.320 -8.745 1.00 70.25 107 GLU A CA 1
ATOM 896 C C . GLU A 1 107 ? 20.027 -0.291 -9.621 1.00 70.25 107 GLU A C 1
ATOM 898 O O . GLU A 1 107 ? 19.089 -0.650 -10.337 1.00 70.25 107 GLU A O 1
ATOM 903 N N . MET A 1 108 ? 20.483 0.969 -9.638 1.00 76.19 108 MET A N 1
ATOM 904 C CA . MET A 1 108 ? 19.930 1.995 -10.534 1.00 76.19 108 MET A CA 1
ATOM 905 C C . MET A 1 108 ? 20.212 1.697 -12.008 1.00 76.19 108 MET A C 1
ATOM 907 O O . MET A 1 108 ? 19.314 1.829 -12.838 1.00 76.19 108 MET A O 1
ATOM 911 N N . VAL A 1 109 ? 21.433 1.279 -12.353 1.00 78.00 109 VAL A N 1
ATOM 912 C CA . VAL A 1 109 ? 21.799 0.957 -13.742 1.00 78.00 109 VAL A CA 1
ATOM 913 C C . VAL A 1 109 ? 20.964 -0.204 -14.281 1.00 78.00 109 VAL A C 1
ATOM 915 O O . VAL A 1 109 ? 20.494 -0.130 -15.415 1.00 78.00 109 VAL A O 1
ATOM 918 N N . ILE A 1 110 ? 20.746 -1.253 -13.479 1.00 81.69 110 ILE A N 1
ATOM 919 C CA . ILE A 1 110 ? 19.875 -2.379 -13.855 1.00 81.69 110 ILE A CA 1
ATOM 920 C C . ILE A 1 110 ? 18.452 -1.878 -14.120 1.00 81.69 110 ILE A C 1
ATOM 922 O O . ILE A 1 110 ? 17.887 -2.177 -15.170 1.00 81.69 110 ILE A O 1
ATOM 926 N N . PHE A 1 111 ? 17.905 -1.056 -13.220 1.00 80.12 111 PHE A N 1
ATOM 927 C CA . PHE A 1 111 ? 16.583 -0.464 -13.407 1.00 80.12 111 PHE A CA 1
ATOM 928 C C . PHE A 1 111 ? 16.482 0.338 -14.714 1.00 80.12 111 PHE A C 1
ATOM 930 O O . PHE A 1 111 ? 15.540 0.137 -15.477 1.00 80.12 111 PHE A O 1
ATOM 937 N N . PHE A 1 112 ? 17.448 1.218 -15.002 1.00 81.06 112 PHE A N 1
ATOM 938 C CA . PHE A 1 112 ? 17.418 2.023 -16.224 1.00 81.06 112 PHE A CA 1
ATOM 939 C C . PHE A 1 112 ? 17.514 1.164 -17.483 1.00 81.06 112 PHE A C 1
ATOM 941 O O . PHE A 1 112 ? 16.759 1.403 -18.421 1.00 81.06 112 PHE A O 1
ATOM 948 N N . LYS A 1 113 ? 18.387 0.149 -17.507 1.00 83.88 113 LYS A N 1
ATOM 949 C CA . LYS A 1 113 ? 18.496 -0.773 -18.648 1.00 83.88 113 LYS A CA 1
ATOM 950 C C . LYS A 1 113 ? 17.167 -1.469 -18.934 1.00 83.88 113 LYS A C 1
ATOM 952 O O . LYS A 1 113 ? 16.701 -1.434 -20.069 1.00 83.88 113 LYS A O 1
ATOM 957 N N . ASP A 1 114 ? 16.531 -2.026 -17.907 1.00 81.62 114 ASP A N 1
ATOM 958 C CA . ASP A 1 114 ? 15.242 -2.709 -18.050 1.00 81.62 114 ASP A CA 1
ATOM 959 C C . ASP A 1 114 ? 14.117 -1.747 -18.455 1.00 81.62 114 ASP A C 1
ATOM 961 O O . ASP A 1 114 ? 13.233 -2.097 -19.242 1.00 81.62 114 ASP A O 1
ATOM 965 N N . PHE A 1 115 ? 14.134 -0.527 -17.916 1.00 79.94 115 PHE A N 1
ATOM 966 C CA . PHE A 1 115 ? 13.148 0.501 -18.225 1.00 79.94 115 PHE A CA 1
ATOM 967 C C . PHE A 1 115 ? 13.254 0.968 -19.681 1.00 79.94 115 PHE A C 1
ATOM 969 O O . PHE A 1 115 ? 12.244 0.982 -20.386 1.00 79.94 115 PHE A O 1
ATOM 976 N N . TYR A 1 116 ? 14.463 1.285 -20.153 1.00 79.44 116 TYR A N 1
ATOM 977 C CA . TYR A 1 116 ? 14.691 1.674 -21.544 1.00 79.44 116 TYR A CA 1
ATOM 978 C C . TYR A 1 116 ? 14.411 0.525 -22.511 1.00 79.44 116 TYR A C 1
ATOM 980 O O . TYR A 1 116 ? 13.739 0.752 -23.507 1.00 79.44 116 TYR A O 1
ATOM 988 N N . ALA A 1 117 ? 14.785 -0.716 -22.183 1.00 80.62 117 ALA A N 1
ATOM 989 C CA . ALA A 1 117 ? 14.447 -1.874 -23.012 1.00 80.62 117 ALA A CA 1
ATOM 990 C C . ALA A 1 117 ? 12.926 -2.051 -23.183 1.00 80.62 117 ALA A C 1
ATOM 992 O O . ALA A 1 117 ? 12.450 -2.353 -24.277 1.00 80.62 117 ALA A O 1
ATOM 993 N N . LYS A 1 118 ? 12.137 -1.822 -22.121 1.00 76.75 118 LYS A N 1
ATOM 994 C CA . LYS A 1 118 ? 10.669 -1.809 -22.220 1.00 76.75 118 LYS A CA 1
ATOM 995 C C . LYS A 1 118 ? 10.169 -0.648 -23.079 1.00 76.75 118 LYS A C 1
ATOM 997 O O . LYS A 1 118 ? 9.268 -0.859 -23.882 1.00 76.75 118 LYS A O 1
ATOM 1002 N N . LEU A 1 119 ? 10.723 0.555 -22.925 1.00 75.19 119 LEU A N 1
ATOM 1003 C CA . LEU A 1 119 ? 10.349 1.703 -23.760 1.00 75.19 119 LEU A CA 1
ATOM 1004 C C . LEU A 1 119 ? 10.660 1.463 -25.240 1.00 75.19 119 LEU A C 1
ATOM 1006 O O . LEU A 1 119 ? 9.802 1.724 -26.077 1.00 75.19 119 LEU A O 1
ATOM 1010 N N . ASP A 1 120 ? 11.833 0.917 -25.554 1.00 75.44 120 ASP A N 1
ATOM 1011 C CA . ASP A 1 120 ? 12.238 0.573 -26.918 1.00 75.44 120 ASP A CA 1
ATOM 1012 C C . ASP A 1 120 ? 11.336 -0.508 -27.515 1.00 75.44 120 ASP A C 1
ATOM 1014 O O . ASP A 1 120 ? 10.931 -0.400 -28.671 1.00 75.44 120 ASP A O 1
ATOM 1018 N N . TYR A 1 121 ? 10.939 -1.508 -26.717 1.00 73.19 121 TYR A N 1
ATOM 1019 C CA . TYR A 1 121 ? 9.933 -2.484 -27.131 1.00 73.19 121 TYR A CA 1
ATOM 1020 C C . TYR A 1 121 ? 8.636 -1.788 -27.553 1.00 73.19 121 TYR A C 1
ATOM 1022 O O . TYR A 1 121 ? 8.165 -2.036 -28.656 1.00 73.19 121 TYR A O 1
ATOM 1030 N N . TYR A 1 122 ? 8.091 -0.880 -26.736 1.00 61.84 122 TYR A N 1
ATOM 1031 C CA . TYR A 1 122 ? 6.853 -0.164 -27.069 1.00 61.84 122 TYR A CA 1
ATOM 1032 C C . TYR A 1 122 ? 7.006 0.824 -28.227 1.00 61.84 122 TYR A C 1
ATOM 1034 O O . TYR A 1 122 ? 6.053 1.018 -28.974 1.00 61.84 122 TYR A O 1
ATOM 1042 N N . LYS A 1 123 ? 8.190 1.411 -28.416 1.00 64.69 123 LYS A N 1
ATOM 1043 C CA . LYS A 1 123 ? 8.486 2.304 -29.542 1.00 64.69 123 LYS A CA 1
ATOM 1044 C C . LYS A 1 123 ? 8.375 1.597 -30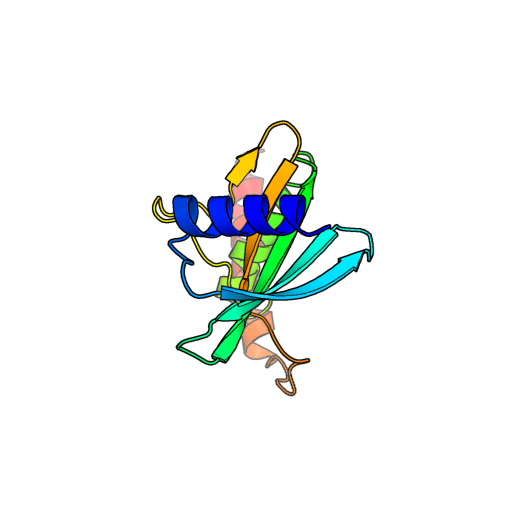.896 1.00 64.69 123 LYS A C 1
ATOM 1046 O O . LYS A 1 123 ? 8.096 2.257 -31.880 1.00 64.69 123 LYS A O 1
ATOM 1051 N N . ASN A 1 124 ?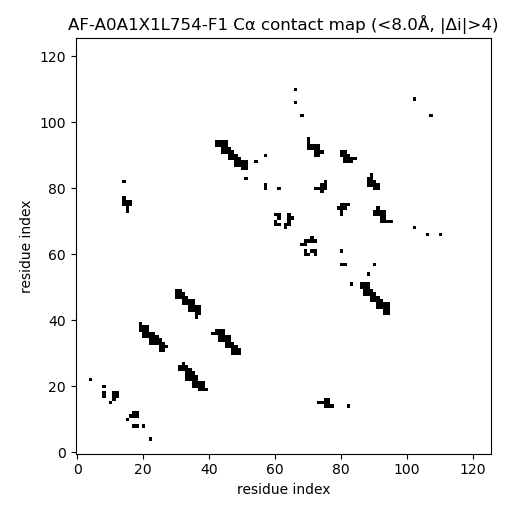 8.541 0.274 -30.943 1.00 58.56 124 ASN A N 1
ATOM 1052 C CA . ASN A 1 124 ? 8.369 -0.519 -32.165 1.00 58.56 124 ASN A CA 1
ATOM 1053 C C . ASN A 1 124 ? 6.898 -0.860 -32.489 1.00 58.56 124 ASN A C 1
ATOM 1055 O O . ASN A 1 124 ? 6.640 -1.480 -33.518 1.00 58.56 124 ASN A O 1
ATOM 1059 N N . PHE A 1 125 ? 5.941 -0.497 -31.625 1.00 51.56 125 PHE A N 1
ATOM 1060 C CA . PHE A 1 125 ? 4.500 -0.706 -31.845 1.00 51.56 125 PHE A CA 1
ATOM 1061 C C . PHE A 1 125 ? 3.734 0.588 -32.180 1.00 51.56 125 PHE A C 1
ATOM 1063 O O . PHE A 1 125 ? 2.519 0.523 -32.375 1.00 51.56 125 PHE A O 1
ATOM 1070 N N . PHE A 1 126 ? 4.419 1.735 -32.247 1.00 44.81 126 PHE A N 1
ATOM 1071 C CA . PHE A 1 126 ? 3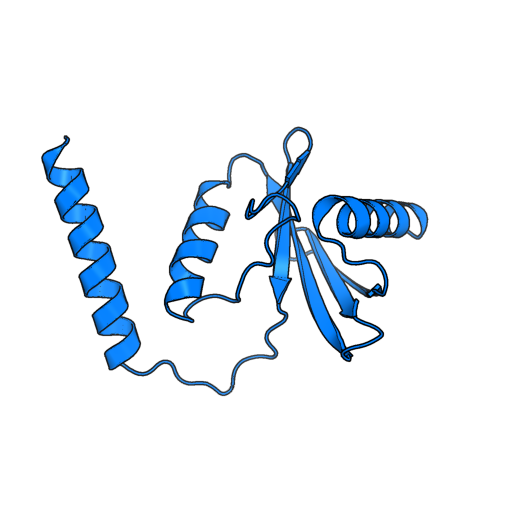.884 3.046 -32.639 1.00 44.81 126 PHE A CA 1
ATOM 1072 C C . PHE A 1 126 ? 4.697 3.620 -33.800 1.00 44.81 126 PHE A C 1
ATOM 1074 O O . PHE A 1 126 ? 4.095 4.360 -34.608 1.00 44.81 126 PHE A O 1
#

Nearest PDB structures (foldseek):
  6gvx-assembly1_A  TM=5.442E-01  e=1.472E-02  Homo sapiens
  3q53-assembly1_A  TM=5.314E-01  e=5.690E-02  Homo sapiens
  5cwz-assembly3_C  TM=5.274E-01  e=6.035E-02  Homo sapiens
  6oyw-assembly1_A-2  TM=4.843E-01  e=6.400E-02  Homo sapiens
  7n9g-assembly2_B  TM=4.129E-01  e=1.639E-01  Homo sapiens

Solvent-accessible surface area (backbone atoms only — not comparable to full-atom values): 7191 Å² total; per-residue (Å²): 113,70,66,63,52,50,54,51,47,50,52,37,27,75,43,50,66,48,70,62,60,42,82,75,52,73,48,82,70,104,42,51,34,40,35,33,30,32,70,86,79,64,49,47,34,34,40,42,48,43,55,51,91,48,52,63,61,54,53,50,39,53,57,36,22,78,71,69,76,31,64,49,62,48,49,28,81,86,67,39,66,57,46,80,56,90,66,30,31,40,34,35,27,54,57,74,71,85,67,89,71,75,84,54,71,69,59,52,52,52,50,50,53,56,51,50,54,52,50,54,57,55,58,76,77,110

Organism: Streptococcus mitis (NCBI:txid28037)

Mean predicted aligned error: 7.99 Å

Secondary structure (DSSP, 8-state):
-HHHHHHHHHHHHHHH---SEEEEEEEEESEEEEEEEETTT--EEEEEEEEGGGHHHHHHHHHHHHTTSSPPEEPPTTS-S-EEETTEEEEEEE---S--PPPPHHHHHHHHHHHHHHHHHHHTT-

Sequence (126 aa):
MKFKILCVKFLLNIYYGLSDIKFIERLENMNVVYIFKNSKTGNKILLKIFSSSKVDTIVFQNEFAKYKLSPNLIKTNKGNIYIRVFKYLIFVQYFVEASSRRIEYSEMVIFFKDFYAKLDYYKNFF

Foldseek 3Di:
DVVVVVVVQVCCCQWQVQNQKDWDDWDDDVWTKTWIARPVPRWIKIKTKDFLVCPVVLVVLCVCVVLVNHFHWRATPVRHQWDDDPRITITMGTDDDPDPDDDDPVSVVVVVVVVVVVVVVVVVVD

Radius of gyration: 16.61 Å; Cα contacts (8 Å, |Δi|>4): 168; chains: 1; bounding box: 41×28×49 Å

pLDDT: mean 84.3, std 11.51, range [44.81, 96.06]